Protein AF-A0A3Q7HAN2-F1 (afdb_monomer_lite)

Sequence (82 aa):
MVGPPTVRMHKFYEGGFQSKMSRMKATLIFGKNTEADRVREEHRKVMVANHLDAGGNYYLASKINEAKYTLLGKMNNSGSPF

pLDDT: mean 80.03, std 14.04, range [43.44, 92.69]

Structure (mmCIF, N/CA/C/O backbone):
data_AF-A0A3Q7HAN2-F1
#
_entry.id   AF-A0A3Q7HAN2-F1
#
loop_
_atom_site.group_PDB
_atom_site.id
_atom_site.type_symbol
_atom_site.label_atom_id
_atom_site.label_alt_id
_atom_site.label_comp_id
_atom_site.label_asym_id
_atom_site.label_entity_id
_atom_site.label_seq_id
_atom_site.pdbx_PDB_ins_code
_atom_site.Cartn_x
_atom_site.Cartn_y
_atom_site.Cartn_z
_atom_site.occupancy
_atom_site.B_iso_or_equiv
_atom_site.auth_seq_id
_atom_site.auth_comp_id
_atom_site.auth_asym_id
_atom_site.auth_atom_id
_atom_site.pdbx_PDB_model_num
ATOM 1 N N . MET A 1 1 ? -5.348 5.746 -45.809 1.00 52.94 1 MET A N 1
ATOM 2 C CA . MET A 1 1 ? -4.186 5.729 -44.893 1.00 52.94 1 MET A CA 1
ATOM 3 C C . MET A 1 1 ? -4.725 5.727 -43.470 1.00 52.94 1 MET A C 1
ATOM 5 O O . MET A 1 1 ? -5.378 6.690 -43.094 1.00 52.94 1 MET A O 1
ATOM 9 N N . VAL A 1 2 ? -4.567 4.629 -42.728 1.00 62.62 2 VAL A N 1
ATOM 10 C CA . VAL A 1 2 ? -4.998 4.524 -41.322 1.00 62.62 2 VAL A CA 1
ATOM 11 C C . VAL A 1 2 ? -3.810 4.963 -40.465 1.00 62.62 2 VAL A C 1
ATOM 13 O O . VAL A 1 2 ? -2.733 4.386 -40.592 1.00 62.62 2 VAL A O 1
ATOM 16 N N . GLY A 1 3 ? -3.965 6.035 -39.685 1.00 62.25 3 GLY A N 1
ATOM 17 C CA . GLY A 1 3 ? -2.904 6.551 -38.814 1.00 62.25 3 GLY A CA 1
ATOM 18 C C . GLY A 1 3 ? -2.518 5.545 -37.719 1.00 62.25 3 GLY A C 1
ATOM 19 O O . GLY A 1 3 ? -3.323 4.670 -37.389 1.00 62.25 3 GLY A O 1
ATOM 20 N N . PRO A 1 4 ? -1.299 5.637 -37.155 1.00 69.94 4 PRO A N 1
ATOM 21 C CA . PRO A 1 4 ? -0.835 4.681 -36.157 1.00 69.94 4 PRO A CA 1
ATOM 22 C C . PRO A 1 4 ? -1.712 4.744 -34.894 1.00 69.94 4 PRO A C 1
ATOM 24 O O . PRO A 1 4 ? -2.161 5.833 -34.518 1.00 69.94 4 PRO A O 1
ATOM 27 N N . PRO A 1 5 ? -1.959 3.606 -34.220 1.00 62.16 5 PRO A N 1
ATOM 28 C CA . PRO A 1 5 ? -2.713 3.588 -32.977 1.00 62.16 5 PRO A CA 1
ATOM 29 C C . PRO A 1 5 ? -1.953 4.408 -31.935 1.00 62.16 5 PRO A C 1
ATOM 31 O O . PRO A 1 5 ? -0.861 4.044 -31.499 1.00 62.16 5 PRO A O 1
ATOM 34 N N . THR A 1 6 ? -2.518 5.546 -31.543 1.00 63.44 6 THR A N 1
ATOM 35 C CA . THR A 1 6 ? -1.984 6.339 -30.444 1.00 63.44 6 THR A CA 1
ATOM 36 C C . THR A 1 6 ? -2.214 5.557 -29.159 1.00 63.44 6 THR A C 1
ATOM 38 O O . THR A 1 6 ? -3.326 5.485 -28.635 1.00 63.44 6 THR A O 1
ATOM 41 N N . VAL A 1 7 ? -1.154 4.931 -28.646 1.00 63.03 7 VAL A N 1
ATOM 42 C CA . VAL A 1 7 ? -1.158 4.371 -27.295 1.00 63.03 7 VAL A CA 1
ATOM 43 C C . VAL A 1 7 ? -1.452 5.540 -26.361 1.00 63.03 7 VAL A C 1
ATOM 45 O O . VAL A 1 7 ? -0.616 6.424 -26.174 1.00 63.03 7 VAL A O 1
ATOM 48 N N . ARG A 1 8 ? -2.676 5.599 -25.822 1.00 63.22 8 ARG A N 1
ATOM 49 C CA . ARG A 1 8 ? -3.037 6.558 -24.778 1.00 63.22 8 ARG A CA 1
ATOM 50 C C . ARG A 1 8 ? -2.213 6.210 -23.546 1.00 63.22 8 ARG A C 1
ATOM 52 O O . ARG A 1 8 ? -2.623 5.399 -22.722 1.00 63.22 8 ARG A O 1
ATOM 59 N N . MET A 1 9 ? -1.042 6.823 -23.437 1.00 59.38 9 MET A N 1
ATOM 60 C CA . MET A 1 9 ? -0.251 6.784 -22.220 1.00 59.38 9 MET A CA 1
ATOM 61 C C . MET A 1 9 ? -1.094 7.437 -21.128 1.00 59.38 9 MET A C 1
ATOM 63 O O . MET A 1 9 ? -1.416 8.627 -21.199 1.00 59.38 9 MET A O 1
ATOM 67 N N . HIS A 1 10 ? -1.530 6.645 -20.151 1.00 66.69 10 HIS A N 1
ATOM 68 C CA . HIS A 1 10 ? -2.195 7.190 -18.979 1.00 66.69 10 HIS A CA 1
ATOM 69 C C . HIS A 1 10 ? -1.230 8.166 -18.306 1.00 66.69 10 HIS A C 1
ATOM 71 O O . HIS A 1 10 ? -0.070 7.834 -18.071 1.00 66.69 10 HIS A O 1
ATOM 77 N N . LYS A 1 11 ? -1.703 9.384 -18.017 1.00 71.69 11 LYS A N 1
ATOM 78 C CA . LYS A 1 11 ? -0.927 10.357 -17.245 1.00 71.69 11 LYS A CA 1
ATOM 79 C C . LYS A 1 11 ? -0.533 9.707 -15.918 1.00 71.69 11 LYS A C 1
ATOM 81 O O . LYS A 1 11 ? -1.405 9.360 -15.122 1.00 71.69 11 LYS A O 1
ATOM 86 N N . PHE A 1 12 ? 0.767 9.536 -15.702 1.00 75.62 12 PHE A N 1
ATOM 87 C CA . PHE A 1 12 ? 1.294 9.118 -14.412 1.00 75.62 12 PHE A CA 1
ATOM 88 C C . PHE A 1 12 ? 1.051 10.228 -13.389 1.00 75.62 12 PHE A C 1
ATOM 90 O O . PHE A 1 12 ? 1.079 11.413 -13.723 1.00 75.62 12 PHE A O 1
ATOM 97 N N . TYR A 1 13 ? 0.787 9.846 -12.142 1.00 78.88 13 TYR A N 1
ATOM 98 C CA . TYR A 1 13 ? 0.730 10.816 -11.057 1.00 78.88 13 TYR A CA 1
ATOM 99 C C . TYR A 1 13 ? 2.132 11.372 -10.817 1.00 78.88 13 TYR A C 1
ATOM 101 O O . TYR A 1 13 ? 3.078 10.606 -10.658 1.00 78.88 13 TYR A O 1
ATOM 109 N N . GLU A 1 14 ? 2.252 12.694 -10.779 1.00 79.25 14 GLU A N 1
ATOM 110 C CA . GLU A 1 14 ? 3.520 13.356 -10.484 1.00 79.25 14 GLU A CA 1
ATOM 111 C C . GLU A 1 14 ? 3.918 13.152 -9.012 1.00 79.25 14 GLU A C 1
ATOM 113 O O . GLU A 1 14 ? 3.073 13.139 -8.106 1.00 79.25 14 GLU A O 1
ATOM 118 N N . GLY A 1 15 ? 5.225 12.997 -8.782 1.00 84.25 15 GLY A N 1
ATOM 119 C CA . GLY A 1 15 ? 5.816 12.759 -7.465 1.00 84.25 15 GLY 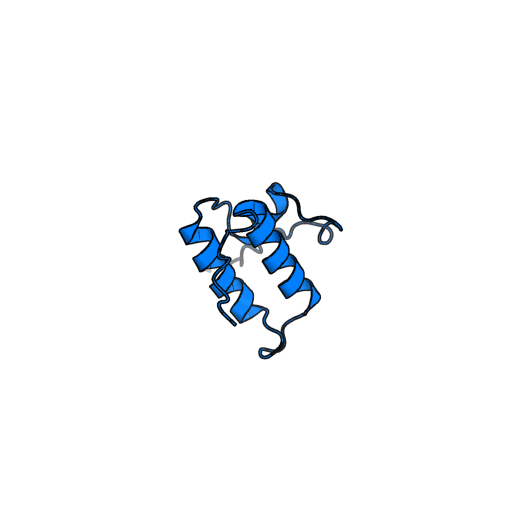A CA 1
ATOM 120 C C . GLY A 1 15 ? 5.834 11.289 -7.023 1.00 84.25 15 GLY A C 1
ATOM 121 O O . GLY A 1 15 ? 5.353 10.389 -7.705 1.00 84.25 15 GLY A O 1
ATOM 122 N N . GLY A 1 16 ? 6.433 11.043 -5.856 1.00 85.25 16 GLY A N 1
ATOM 123 C CA . GLY A 1 16 ? 6.553 9.709 -5.261 1.00 85.25 16 GLY A CA 1
ATOM 124 C C . GLY A 1 16 ? 5.424 9.355 -4.291 1.00 85.25 16 GLY A C 1
ATOM 125 O O . GLY A 1 16 ? 4.408 10.047 -4.163 1.00 85.25 16 GLY A O 1
ATOM 126 N N . PHE A 1 17 ? 5.627 8.264 -3.552 1.00 86.56 17 PHE A N 1
ATOM 127 C CA . PHE A 1 17 ? 4.783 7.956 -2.404 1.00 86.56 17 PHE A CA 1
ATOM 128 C C . PHE A 1 17 ? 5.062 8.921 -1.252 1.00 86.56 17 PHE A C 1
ATOM 130 O O . PHE A 1 17 ? 6.196 9.320 -1.001 1.00 86.56 17 PHE A O 1
ATOM 137 N N . GLN A 1 18 ? 4.007 9.267 -0.519 1.00 85.25 18 GLN A N 1
ATOM 138 C CA . GLN A 1 18 ? 4.127 10.003 0.736 1.00 85.25 18 GLN A CA 1
ATOM 139 C C . GLN A 1 18 ? 4.804 9.119 1.798 1.00 85.25 18 GLN A C 1
ATOM 141 O O . GLN A 1 18 ? 4.663 7.890 1.766 1.00 85.25 18 GLN A O 1
ATOM 146 N N . SER A 1 19 ? 5.486 9.734 2.777 1.00 85.31 19 SER A N 1
ATOM 147 C CA . SER A 1 19 ? 6.070 8.997 3.914 1.00 85.31 19 SER A CA 1
ATOM 148 C C . SER A 1 19 ? 5.036 8.121 4.612 1.00 85.31 19 SER A C 1
ATOM 150 O O . SER A 1 19 ? 5.316 6.965 4.909 1.00 85.31 19 SER A O 1
ATOM 152 N N . LYS A 1 20 ? 3.819 8.645 4.798 1.00 86.94 20 LYS A N 1
ATOM 153 C CA . LYS A 1 20 ? 2.668 7.909 5.321 1.00 86.94 20 LYS A CA 1
ATOM 154 C C . LYS A 1 20 ? 1.668 7.644 4.200 1.00 86.94 20 LYS A C 1
ATOM 156 O O . LYS A 1 20 ? 1.252 8.581 3.519 1.00 86.94 20 LYS A O 1
ATOM 161 N N . MET A 1 21 ? 1.252 6.391 4.032 1.00 90.69 21 MET A N 1
ATOM 162 C CA . MET A 1 21 ? 0.197 6.044 3.082 1.00 90.69 21 MET A CA 1
ATOM 163 C C . MET A 1 21 ? -1.132 6.709 3.460 1.00 90.69 21 MET A C 1
ATOM 165 O O . MET A 1 21 ? -1.594 6.622 4.598 1.00 90.69 21 MET A O 1
ATOM 169 N N . SER A 1 22 ? -1.754 7.376 2.489 1.00 90.31 22 SER A N 1
ATOM 170 C CA . SER A 1 22 ? -3.074 7.989 2.636 1.00 90.31 22 SER A CA 1
ATOM 171 C C . SER A 1 22 ? -4.139 7.148 1.942 1.00 90.31 22 SER A C 1
ATOM 173 O O . SER A 1 22 ? -3.881 6.509 0.922 1.00 90.31 22 SER A O 1
ATOM 175 N N . ARG A 1 23 ? -5.374 7.178 2.458 1.00 88.25 23 ARG A N 1
ATOM 176 C CA . ARG A 1 23 ? -6.502 6.414 1.894 1.00 88.25 23 ARG A CA 1
ATOM 177 C C . ARG A 1 23 ? -6.746 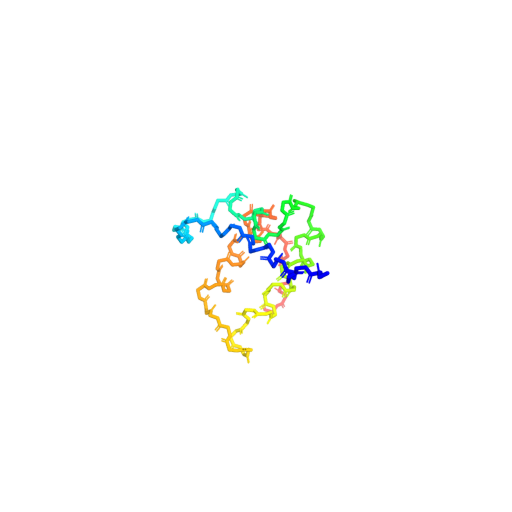6.744 0.416 1.00 88.25 23 ARG A C 1
ATOM 179 O O . ARG A 1 23 ? -7.036 5.856 -0.382 1.00 88.25 23 ARG A O 1
ATOM 186 N N . MET A 1 24 ? -6.549 8.007 0.033 1.00 87.81 24 MET A N 1
ATOM 187 C CA . MET A 1 24 ? -6.639 8.444 -1.363 1.00 87.81 24 MET A CA 1
ATOM 188 C C . MET A 1 24 ? -5.566 7.790 -2.240 1.00 87.81 24 MET A C 1
ATOM 190 O O . MET A 1 24 ? -5.882 7.256 -3.293 1.00 87.81 24 MET A O 1
ATOM 194 N N . LYS A 1 25 ? -4.298 7.772 -1.815 1.00 88.81 25 LYS A N 1
ATOM 195 C CA . LYS A 1 25 ? -3.235 7.116 -2.594 1.00 88.81 25 LYS A CA 1
ATOM 196 C C . LYS A 1 25 ? -3.410 5.595 -2.621 1.00 88.81 25 LYS A C 1
ATOM 198 O O . LYS A 1 25 ? -3.210 4.988 -3.666 1.00 88.81 25 LYS A O 1
ATOM 203 N N . ALA A 1 26 ? -3.863 4.999 -1.521 1.00 91.12 26 ALA A N 1
ATOM 204 C CA . ALA A 1 26 ? 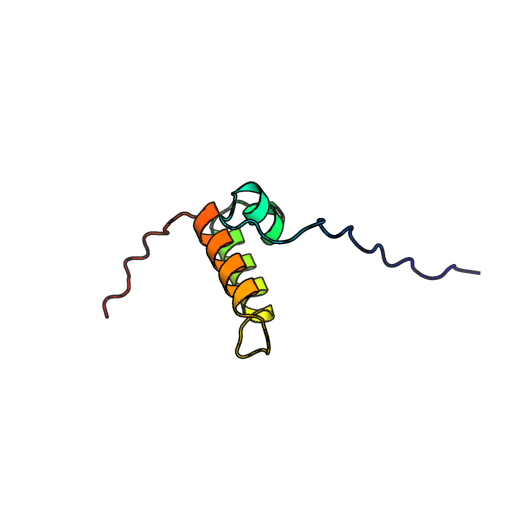-4.140 3.570 -1.446 1.00 91.12 26 ALA A CA 1
ATOM 205 C C . ALA A 1 26 ? -5.242 3.133 -2.425 1.00 91.12 26 ALA A C 1
ATOM 207 O O . ALA A 1 26 ? -5.081 2.144 -3.134 1.00 91.12 26 ALA A O 1
ATOM 208 N N . THR A 1 27 ? -6.335 3.897 -2.523 1.00 90.31 27 THR A N 1
ATOM 209 C CA . THR A 1 27 ? -7.390 3.615 -3.513 1.00 90.31 27 THR A CA 1
ATOM 210 C C . THR A 1 27 ? -6.885 3.734 -4.949 1.00 90.31 27 THR A C 1
ATOM 212 O O . THR A 1 27 ? -7.311 2.955 -5.794 1.00 90.31 27 THR A O 1
ATOM 215 N N . LEU A 1 28 ? -5.950 4.643 -5.242 1.00 89.62 28 LEU A N 1
ATOM 216 C CA . LEU A 1 28 ? -5.356 4.748 -6.579 1.00 89.62 28 LEU A CA 1
ATOM 217 C C . LEU A 1 28 ? -4.537 3.509 -6.968 1.00 89.62 28 LEU A C 1
ATOM 219 O O . LEU A 1 28 ? -4.559 3.132 -8.135 1.00 89.62 28 LEU A O 1
ATOM 223 N N . ILE A 1 29 ? -3.877 2.853 -6.010 1.00 88.56 29 ILE A N 1
ATOM 224 C CA . ILE A 1 29 ? -3.115 1.616 -6.259 1.00 88.56 29 ILE A CA 1
ATOM 225 C C . ILE A 1 29 ? -4.048 0.458 -6.654 1.00 88.56 29 ILE A C 1
ATOM 227 O O . ILE A 1 29 ? -3.695 -0.325 -7.529 1.00 88.56 29 ILE A O 1
ATOM 231 N N . PHE A 1 30 ? -5.247 0.370 -6.066 1.00 88.94 30 PHE A N 1
ATOM 232 C CA . PHE A 1 30 ? -6.216 -0.711 -6.329 1.00 88.94 30 PHE A CA 1
ATOM 233 C C . PHE A 1 30 ? -7.408 -0.283 -7.205 1.00 88.94 30 PHE A C 1
ATOM 235 O O . PHE A 1 30 ? -8.494 -0.858 -7.121 1.00 88.94 30 PHE A O 1
ATOM 242 N N . GLY A 1 31 ? -7.246 0.755 -8.032 1.00 84.00 31 GLY A N 1
ATOM 243 C CA . GLY A 1 31 ? -8.250 1.116 -9.043 1.00 84.00 31 GLY A CA 1
ATOM 244 C C . GLY A 1 31 ? -9.568 1.673 -8.486 1.00 84.00 31 GLY A C 1
ATOM 245 O O . GLY A 1 31 ? -10.632 1.411 -9.038 1.00 84.00 31 GLY A O 1
ATOM 246 N N . LYS A 1 32 ? -9.505 2.454 -7.401 1.00 79.00 32 LYS A N 1
ATOM 247 C CA . LYS A 1 32 ? -10.636 3.075 -6.676 1.00 79.00 32 LYS A CA 1
ATOM 248 C C . LYS A 1 32 ? -11.576 2.100 -5.965 1.00 79.00 32 LYS A C 1
ATOM 250 O O . LYS A 1 32 ? -12.574 2.536 -5.396 1.00 79.00 32 LYS A O 1
ATOM 255 N N . ASN A 1 33 ? -11.260 0.809 -5.953 1.00 74.62 33 ASN A N 1
ATOM 256 C CA . ASN A 1 33 ? -12.060 -0.169 -5.236 1.00 74.62 33 ASN A CA 1
ATOM 257 C C . ASN A 1 33 ? -11.769 -0.129 -3.736 1.00 74.62 33 ASN A C 1
ATOM 259 O O . ASN A 1 33 ? -10.610 -0.170 -3.323 1.00 74.62 33 ASN A O 1
ATOM 263 N N . THR A 1 34 ? -12.820 -0.075 -2.925 1.00 79.00 34 THR A N 1
ATOM 264 C CA . THR A 1 34 ? -12.721 -0.129 -1.460 1.00 79.00 34 THR A CA 1
ATOM 265 C C . THR A 1 34 ? -13.298 -1.411 -0.872 1.00 79.00 34 THR A C 1
ATOM 267 O O . THR A 1 34 ? -13.143 -1.635 0.325 1.00 79.00 34 THR A O 1
ATOM 270 N N . GLU A 1 35 ? -13.930 -2.254 -1.693 1.00 87.94 35 GLU A N 1
ATOM 271 C CA . GLU A 1 35 ? -14.499 -3.526 -1.250 1.00 87.94 35 GLU A CA 1
ATOM 272 C C . GLU A 1 35 ? -13.398 -4.481 -0.797 1.00 87.94 35 GLU A C 1
ATOM 274 O O . GLU A 1 35 ? -12.427 -4.714 -1.524 1.00 87.94 35 GLU A O 1
ATOM 279 N N . ALA A 1 36 ? -13.553 -5.055 0.396 1.00 87.38 36 ALA A N 1
ATOM 280 C CA . ALA A 1 36 ? -12.479 -5.789 1.053 1.00 87.38 36 ALA A CA 1
ATOM 281 C C . ALA A 1 36 ? -11.949 -6.963 0.217 1.00 87.38 36 ALA A C 1
ATOM 283 O O . ALA A 1 36 ? -10.737 -7.136 0.087 1.00 87.38 36 ALA A O 1
ATOM 284 N N . ASP A 1 37 ? -12.847 -7.732 -0.397 1.00 88.06 37 ASP A N 1
ATOM 285 C CA . ASP A 1 37 ? -12.483 -8.879 -1.235 1.00 88.06 37 ASP A CA 1
ATOM 286 C C . ASP A 1 37 ? -11.729 -8.449 -2.489 1.00 88.06 37 ASP A C 1
ATOM 288 O O . ASP A 1 37 ? -10.711 -9.043 -2.846 1.00 88.06 37 ASP A O 1
ATOM 292 N N . ARG A 1 38 ? -12.163 -7.350 -3.109 1.00 88.81 38 ARG A N 1
ATOM 293 C CA . ARG A 1 38 ? -11.507 -6.809 -4.300 1.00 88.81 38 ARG A CA 1
ATOM 294 C C . ARG A 1 38 ? -10.141 -6.220 -3.971 1.00 88.81 38 ARG A C 1
ATOM 296 O O . ARG A 1 38 ? -9.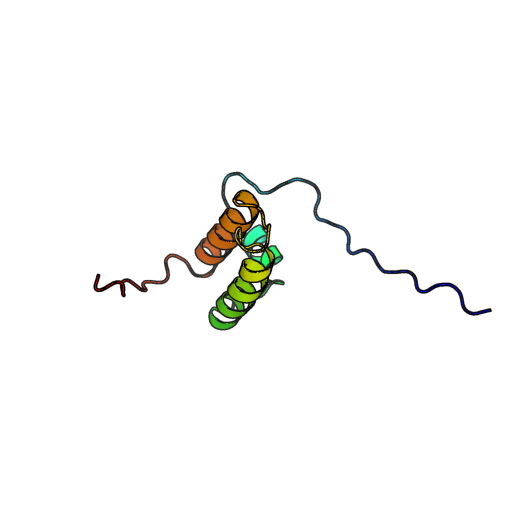197 -6.448 -4.715 1.00 88.81 38 ARG A O 1
ATOM 303 N N . VAL A 1 39 ? -9.994 -5.536 -2.837 1.00 90.31 39 VAL A N 1
ATOM 304 C CA . VAL A 1 39 ? -8.684 -5.044 -2.382 1.00 90.31 39 VAL A CA 1
ATOM 305 C C . VAL A 1 39 ? -7.723 -6.207 -2.123 1.00 90.31 39 VAL A C 1
ATOM 307 O O . VAL A 1 39 ? -6.552 -6.099 -2.473 1.00 90.31 39 VAL A O 1
ATOM 310 N N . ARG A 1 40 ? -8.180 -7.334 -1.554 1.00 89.19 40 ARG A N 1
ATOM 311 C CA . ARG A 1 40 ? -7.328 -8.528 -1.364 1.00 89.19 40 ARG A CA 1
ATOM 312 C C . ARG A 1 40 ? -6.917 -9.163 -2.693 1.00 89.19 40 ARG A C 1
AT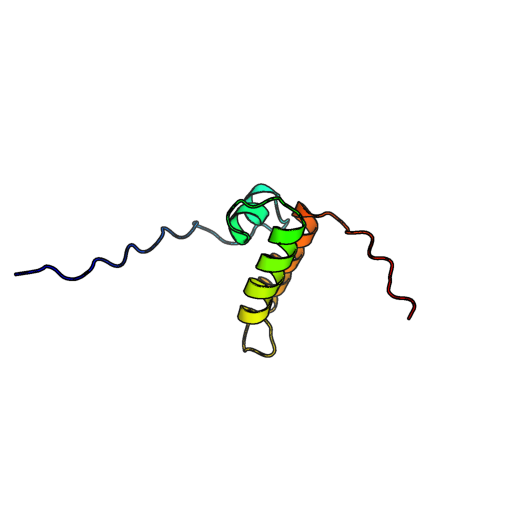OM 314 O O . ARG A 1 40 ? -5.763 -9.562 -2.835 1.00 89.19 40 ARG A O 1
ATOM 321 N N . GLU A 1 41 ? -7.849 -9.250 -3.638 1.00 91.12 41 GLU A N 1
ATOM 322 C CA . GLU A 1 41 ? -7.598 -9.775 -4.981 1.00 91.12 41 GLU A CA 1
ATOM 323 C C . GLU A 1 41 ? -6.551 -8.938 -5.720 1.00 91.12 41 GLU A C 1
ATOM 325 O O . GLU A 1 41 ? -5.514 -9.450 -6.148 1.00 91.12 41 GLU A O 1
ATOM 330 N N . GLU A 1 42 ? -6.795 -7.632 -5.813 1.00 91.88 42 GLU A N 1
ATOM 331 C CA . GLU A 1 42 ? -5.911 -6.702 -6.509 1.00 91.88 42 GLU A CA 1
ATOM 332 C C . GLU A 1 42 ? -4.564 -6.561 -5.788 1.00 91.88 42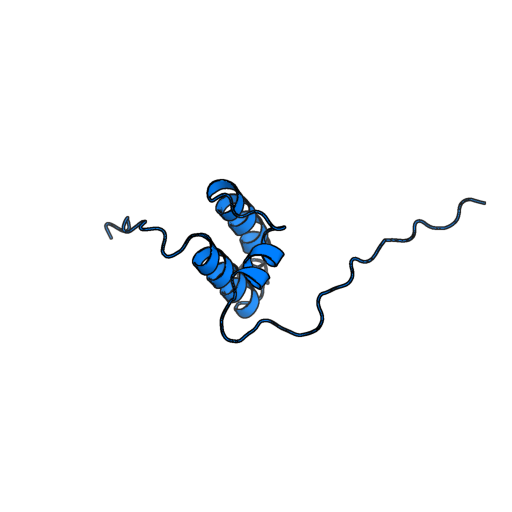 GLU A C 1
ATOM 334 O O . GLU A 1 42 ? -3.524 -6.510 -6.442 1.00 91.88 42 GLU A O 1
ATOM 339 N N . HIS A 1 43 ? -4.540 -6.603 -4.449 1.00 92.06 43 HIS A N 1
ATOM 340 C CA . HIS A 1 43 ? -3.292 -6.658 -3.677 1.00 92.06 43 HIS A CA 1
ATOM 341 C C . HIS A 1 43 ? -2.427 -7.844 -4.080 1.00 92.06 43 HIS A C 1
ATOM 343 O O . HIS A 1 43 ? -1.240 -7.651 -4.331 1.00 92.06 43 HIS A O 1
ATOM 349 N N . ARG A 1 44 ? -3.001 -9.046 -4.197 1.00 91.19 44 ARG A N 1
ATOM 350 C CA . ARG A 1 44 ? -2.236 -10.230 -4.600 1.00 91.19 44 ARG A CA 1
ATOM 351 C C . ARG A 1 44 ? -1.676 -10.080 -6.012 1.00 91.19 44 ARG A C 1
ATOM 353 O O . ARG A 1 44 ? -0.493 -10.339 -6.210 1.00 91.19 44 ARG A O 1
ATOM 360 N N . LYS A 1 45 ? -2.489 -9.625 -6.970 1.00 91.00 45 LYS A N 1
ATOM 361 C CA . LYS A 1 45 ? -2.047 -9.413 -8.360 1.00 91.00 45 LYS A CA 1
ATOM 362 C C . LYS A 1 45 ? -0.886 -8.424 -8.440 1.00 91.00 45 LYS A C 1
ATOM 364 O O . LYS A 1 45 ? 0.149 -8.730 -9.029 1.00 91.00 45 LYS A O 1
ATOM 369 N N . VAL A 1 46 ? -1.042 -7.258 -7.811 1.00 90.50 46 VAL A N 1
ATOM 370 C CA . VAL A 1 46 ? -0.027 -6.198 -7.839 1.00 90.50 46 VAL A CA 1
ATOM 371 C C . VAL A 1 46 ? 1.217 -6.612 -7.048 1.00 90.50 46 VAL A C 1
ATOM 373 O O . VAL A 1 46 ? 2.329 -6.327 -7.483 1.00 90.50 46 VAL A O 1
ATOM 376 N N . MET A 1 47 ? 1.068 -7.325 -5.929 1.00 91.38 47 MET A N 1
ATOM 377 C CA . MET A 1 47 ? 2.204 -7.808 -5.141 1.00 91.38 47 MET A CA 1
ATOM 378 C C . MET A 1 47 ? 3.034 -8.843 -5.898 1.00 91.38 47 MET A C 1
ATOM 380 O O . MET A 1 47 ? 4.250 -8.725 -5.898 1.00 91.38 47 MET A O 1
ATOM 384 N N . VAL A 1 48 ? 2.411 -9.817 -6.571 1.00 89.94 48 VAL A N 1
ATOM 385 C CA . VAL A 1 48 ? 3.142 -10.831 -7.359 1.00 89.94 48 VAL A CA 1
ATOM 386 C C . VAL A 1 48 ? 4.004 -10.166 -8.432 1.00 89.94 48 VAL A C 1
ATOM 388 O O . VAL A 1 48 ? 5.171 -10.512 -8.579 1.00 89.94 48 VAL A O 1
ATOM 391 N N . ALA A 1 49 ? 3.471 -9.149 -9.112 1.00 87.81 49 ALA A N 1
ATOM 392 C CA . ALA A 1 49 ? 4.221 -8.387 -10.109 1.00 87.81 49 ALA A CA 1
ATOM 393 C C . ALA A 1 49 ? 5.373 -7.550 -9.517 1.00 87.81 49 ALA A C 1
ATOM 395 O O . ALA A 1 49 ? 6.285 -7.170 -10.244 1.00 87.81 49 ALA A O 1
ATOM 396 N N . ASN A 1 50 ? 5.331 -7.238 -8.218 1.00 87.00 50 ASN A N 1
ATOM 397 C CA . ASN A 1 50 ? 6.310 -6.384 -7.538 1.00 87.00 50 ASN A CA 1
ATOM 398 C C . ASN A 1 50 ? 7.131 -7.134 -6.475 1.00 87.00 50 ASN A C 1
ATOM 400 O O . ASN A 1 50 ? 7.863 -6.499 -5.713 1.00 87.00 50 ASN A O 1
ATOM 404 N N . HIS A 1 51 ? 7.013 -8.462 -6.399 1.00 84.31 51 HIS A N 1
ATOM 405 C CA . HIS A 1 51 ? 7.693 -9.268 -5.393 1.00 84.31 51 HIS A CA 1
ATOM 406 C C . HIS A 1 51 ? 9.203 -9.298 -5.644 1.00 84.31 51 HIS A C 1
ATOM 408 O O . HIS A 1 51 ? 9.637 -9.341 -6.794 1.00 84.31 51 HIS A O 1
ATOM 414 N N . LEU A 1 52 ? 10.004 -9.320 -4.572 1.00 83.62 52 LEU A N 1
ATOM 415 C CA . LEU A 1 52 ? 11.469 -9.355 -4.667 1.00 83.62 52 LEU A CA 1
ATOM 416 C C . LEU A 1 52 ? 11.968 -10.554 -5.478 1.00 83.62 52 LEU A C 1
ATOM 418 O O . LEU A 1 52 ? 12.817 -10.388 -6.348 1.00 83.62 52 LEU A O 1
ATOM 422 N N . ASP A 1 53 ? 11.382 -11.731 -5.257 1.00 82.81 53 ASP A N 1
ATOM 423 C CA . ASP A 1 53 ? 11.754 -12.962 -5.970 1.00 82.81 53 ASP A CA 1
ATOM 424 C C . ASP A 1 53 ? 11.480 -12.884 -7.482 1.00 82.81 53 ASP A C 1
ATOM 426 O O . ASP A 1 53 ? 12.083 -13.618 -8.257 1.00 82.81 53 ASP A O 1
ATOM 430 N N . ALA A 1 54 ? 10.597 -11.977 -7.916 1.00 79.50 54 ALA A N 1
ATOM 431 C CA . ALA A 1 54 ? 10.324 -11.698 -9.325 1.00 79.50 54 ALA A CA 1
ATOM 432 C C . ALA A 1 54 ? 11.163 -10.522 -9.875 1.00 79.50 54 ALA A C 1
ATOM 434 O O . ALA A 1 54 ? 10.878 -10.013 -10.958 1.00 79.50 54 ALA A O 1
ATOM 435 N N . GLY A 1 55 ? 12.177 -10.060 -9.131 1.00 78.25 55 GLY A N 1
ATOM 436 C CA . GLY A 1 55 ? 12.987 -8.886 -9.475 1.00 78.25 55 GLY A CA 1
ATOM 437 C C . GLY A 1 55 ? 12.323 -7.545 -9.138 1.00 78.25 55 GLY A C 1
ATOM 438 O O . GLY A 1 55 ? 12.737 -6.503 -9.644 1.00 78.25 55 GLY A O 1
ATOM 439 N N . GLY A 1 56 ? 11.277 -7.555 -8.310 1.00 83.06 56 GLY A N 1
ATOM 440 C CA . GLY A 1 56 ? 10.572 -6.358 -7.861 1.00 83.06 56 GLY A CA 1
ATOM 441 C C . GLY A 1 56 ? 11.349 -5.536 -6.829 1.00 83.06 56 GLY A C 1
ATOM 442 O O . GLY A 1 56 ? 12.420 -5.913 -6.358 1.00 83.06 56 GLY A O 1
ATOM 443 N N . ASN A 1 57 ? 10.801 -4.378 -6.454 1.00 86.88 57 ASN A N 1
ATOM 444 C CA . ASN A 1 57 ? 11.443 -3.449 -5.522 1.00 86.88 57 ASN A CA 1
ATOM 445 C C . ASN A 1 57 ? 10.812 -3.540 -4.123 1.00 86.88 57 ASN A C 1
ATOM 447 O O . ASN A 1 57 ? 9.602 -3.353 -3.973 1.00 86.88 57 ASN A O 1
ATOM 451 N N . TYR A 1 58 ? 11.649 -3.717 -3.092 1.00 88.19 58 TYR A N 1
ATOM 452 C CA . TYR A 1 58 ? 11.233 -3.741 -1.684 1.00 88.19 58 TYR A CA 1
ATOM 453 C C . TYR A 1 58 ? 10.382 -2.526 -1.298 1.00 88.19 58 TYR A C 1
ATOM 455 O O . TYR A 1 58 ? 9.371 -2.652 -0.607 1.00 88.19 58 TYR A O 1
ATOM 463 N N . TYR A 1 59 ? 10.760 -1.340 -1.777 1.00 89.56 59 TYR A N 1
ATOM 464 C CA . TYR A 1 59 ? 10.043 -0.107 -1.483 1.00 89.56 59 TYR A CA 1
ATOM 465 C C . TYR A 1 59 ? 8.625 -0.110 -2.069 1.00 89.56 59 TYR A C 1
ATOM 467 O O . TYR A 1 59 ? 7.674 0.272 -1.387 1.00 89.56 59 TYR A O 1
ATOM 475 N N . LEU A 1 60 ? 8.462 -0.588 -3.306 1.00 89.81 60 LEU A N 1
ATOM 476 C CA . LEU A 1 60 ? 7.148 -0.684 -3.946 1.00 89.81 60 LEU A CA 1
ATOM 477 C C . LEU A 1 60 ? 6.276 -1.728 -3.251 1.00 89.81 60 LEU A C 1
ATOM 479 O O . LEU A 1 60 ? 5.132 -1.426 -2.912 1.00 89.81 60 LEU A O 1
ATOM 483 N N . ALA A 1 61 ? 6.828 -2.908 -2.961 1.00 91.62 61 ALA A N 1
ATOM 484 C CA . ALA A 1 61 ? 6.137 -3.950 -2.205 1.00 91.62 61 ALA A CA 1
ATOM 485 C C . ALA A 1 61 ? 5.675 -3.436 -0.829 1.00 91.62 61 ALA A C 1
ATOM 487 O O . ALA A 1 61 ? 4.517 -3.621 -0.444 1.00 91.62 61 ALA A O 1
ATOM 488 N N . SER A 1 62 ? 6.541 -2.706 -0.119 1.00 91.38 62 SER A N 1
ATOM 489 C CA . SER A 1 62 ? 6.194 -2.060 1.149 1.00 91.38 62 SER A CA 1
ATOM 490 C C . SER A 1 62 ? 5.023 -1.084 0.989 1.00 91.38 62 SER A C 1
ATOM 492 O O . SER A 1 62 ? 4.037 -1.174 1.722 1.00 91.38 62 SER A O 1
ATOM 494 N N . LYS A 1 63 ? 5.043 -0.221 -0.036 1.00 92.12 63 LYS A N 1
ATOM 495 C CA . LYS A 1 63 ? 3.943 0.723 -0.303 1.00 92.12 63 LYS A CA 1
ATOM 496 C C . LYS A 1 63 ? 2.638 0.033 -0.701 1.00 92.12 63 LYS A C 1
ATOM 498 O O . LYS A 1 63 ? 1.572 0.462 -0.262 1.00 92.12 63 LYS A O 1
ATOM 503 N N . ILE A 1 64 ? 2.692 -1.064 -1.448 1.00 92.12 64 ILE A N 1
ATOM 504 C CA . ILE A 1 64 ? 1.510 -1.881 -1.768 1.00 92.12 64 ILE A CA 1
ATOM 505 C C . ILE A 1 64 ? 0.915 -2.498 -0.489 1.00 92.12 64 ILE A C 1
ATOM 507 O O . ILE A 1 64 ? -0.306 -2.511 -0.308 1.00 92.12 64 ILE A O 1
ATOM 511 N N . ASN A 1 65 ? 1.762 -2.952 0.438 1.00 91.56 65 ASN A N 1
ATOM 512 C CA . ASN A 1 65 ? 1.323 -3.445 1.744 1.00 91.56 65 ASN A CA 1
ATOM 513 C C . ASN A 1 65 ? 0.708 -2.335 2.605 1.00 91.56 65 ASN A C 1
ATOM 515 O O . ASN A 1 65 ? -0.405 -2.508 3.105 1.00 91.56 65 ASN A O 1
ATOM 519 N N . GLU A 1 66 ? 1.368 -1.179 2.731 1.00 92.06 66 GLU A N 1
ATOM 520 C CA . GLU A 1 66 ? 0.824 -0.010 3.440 1.00 92.06 66 GLU A CA 1
ATOM 521 C C . GLU A 1 66 ? -0.559 0.389 2.895 1.00 92.06 66 GLU A C 1
ATOM 523 O O . GLU A 1 66 ? -1.465 0.718 3.666 1.00 92.06 66 GLU A O 1
ATOM 528 N N . ALA A 1 67 ? -0.755 0.324 1.574 1.00 92.69 67 ALA A N 1
ATOM 529 C CA . ALA A 1 67 ? -2.028 0.630 0.927 1.00 92.69 67 ALA A CA 1
ATOM 530 C C . ALA A 1 67 ? -3.140 -0.338 1.343 1.00 92.69 67 ALA A C 1
ATOM 532 O O . ALA A 1 67 ? -4.231 0.104 1.715 1.00 92.69 67 ALA A O 1
ATOM 533 N N . LYS A 1 68 ? -2.853 -1.646 1.355 1.00 91.88 68 LYS A N 1
ATOM 534 C CA . LYS A 1 68 ? -3.789 -2.665 1.850 1.00 91.88 68 LYS A CA 1
ATOM 535 C C . LYS A 1 68 ? -4.179 -2.392 3.303 1.00 91.88 68 LYS A C 1
ATOM 537 O O . LYS A 1 68 ? -5.369 -2.362 3.611 1.00 91.88 68 LYS A O 1
ATOM 542 N N . TYR A 1 69 ? -3.198 -2.144 4.174 1.00 90.62 69 TYR A N 1
ATOM 543 C CA . TYR A 1 69 ? -3.451 -1.836 5.587 1.00 90.62 69 TYR A CA 1
ATOM 544 C C . TYR A 1 69 ? -4.259 -0.551 5.772 1.00 90.62 69 TYR A C 1
ATOM 546 O O . TYR A 1 69 ? -5.094 -0.471 6.666 1.00 90.62 69 TYR A O 1
ATOM 554 N N . THR A 1 70 ? -4.055 0.450 4.918 1.00 91.19 70 THR A N 1
ATOM 555 C CA . THR A 1 70 ? -4.789 1.720 4.997 1.00 91.19 70 THR A CA 1
ATOM 556 C C . THR A 1 70 ? -6.269 1.560 4.636 1.00 91.19 70 THR A C 1
ATOM 558 O O . THR A 1 70 ? -7.109 2.276 5.177 1.00 91.19 70 THR A O 1
ATOM 561 N N . LEU A 1 71 ? -6.604 0.640 3.724 1.00 89.50 71 LEU A N 1
ATOM 562 C CA . LEU A 1 71 ? -7.982 0.439 3.260 1.00 89.50 71 LEU A CA 1
ATOM 563 C C . LEU A 1 71 ? -8.756 -0.590 4.074 1.00 89.50 71 LEU A C 1
ATOM 565 O O . LEU A 1 71 ? -9.935 -0.378 4.339 1.00 89.50 71 LEU A O 1
ATOM 569 N N . LEU A 1 72 ? -8.103 -1.686 4.459 1.00 87.94 72 LEU A N 1
ATOM 570 C CA . LEU A 1 72 ? -8.733 -2.779 5.207 1.00 87.94 72 LEU A CA 1
ATOM 571 C C . LEU A 1 72 ? -8.523 -2.662 6.716 1.00 87.94 72 LEU A C 1
ATOM 573 O O . LEU A 1 72 ? -9.092 -3.437 7.480 1.00 87.94 72 LEU A O 1
ATOM 577 N N . GLY A 1 73 ? -7.688 -1.714 7.145 1.00 79.50 73 GLY A N 1
ATOM 578 C CA . GLY A 1 73 ? -7.185 -1.665 8.507 1.00 79.50 73 GLY A CA 1
ATOM 579 C C . GLY A 1 73 ? -6.255 -2.839 8.808 1.00 79.50 73 GLY A C 1
ATOM 580 O O . GLY A 1 73 ? -5.849 -3.618 7.936 1.00 79.50 73 GLY A O 1
ATOM 581 N N . LYS A 1 74 ? -5.937 -2.995 10.093 1.00 62.28 74 LYS A N 1
ATOM 582 C CA . LYS A 1 74 ? -5.438 -4.261 10.621 1.00 62.28 74 LYS A CA 1
ATOM 583 C C . LYS A 1 74 ? -6.600 -5.241 10.476 1.00 62.28 74 LYS A C 1
ATOM 585 O O . LYS A 1 74 ? -7.502 -5.265 11.305 1.00 62.28 74 LYS A O 1
ATOM 590 N N . MET A 1 75 ? -6.645 -5.988 9.378 1.00 50.91 75 MET A N 1
ATOM 591 C CA . MET A 1 75 ? -7.529 -7.140 9.331 1.00 50.91 75 MET A CA 1
ATOM 592 C C . MET A 1 75 ? -7.057 -8.025 10.477 1.00 50.91 75 MET A C 1
ATOM 594 O O . MET A 1 75 ? -5.910 -8.475 10.462 1.00 50.91 75 MET A O 1
ATOM 598 N N . ASN A 1 76 ? -7.894 -8.187 11.497 1.00 47.06 76 ASN A N 1
ATOM 599 C CA . ASN A 1 76 ? -7.672 -9.117 12.591 1.00 47.06 76 ASN A CA 1
ATOM 600 C C . ASN A 1 76 ? -7.725 -10.534 12.013 1.00 47.06 76 ASN A C 1
ATOM 602 O O . ASN A 1 76 ? -8.695 -11.255 12.181 1.00 47.06 76 ASN A O 1
ATOM 606 N N . ASN A 1 77 ? -6.690 -10.912 11.275 1.00 49.38 77 ASN A N 1
ATOM 607 C CA . ASN A 1 77 ? -6.291 -12.291 11.130 1.00 49.38 77 ASN A CA 1
ATOM 608 C C . ASN A 1 77 ? -5.132 -12.482 12.109 1.00 49.38 77 ASN A C 1
ATOM 610 O O . ASN A 1 77 ? -3.989 -12.728 11.736 1.00 49.38 77 ASN A O 1
ATOM 614 N N . SER A 1 78 ? -5.443 -12.303 13.395 1.00 47.31 78 SER A N 1
ATOM 615 C CA . SER A 1 78 ? -4.732 -12.928 14.510 1.00 47.31 78 SER A CA 1
ATOM 616 C C . SER A 1 78 ? -4.961 -14.441 14.426 1.00 47.31 78 SER A C 1
ATOM 618 O O . SER A 1 78 ? -5.651 -15.035 15.247 1.00 47.31 78 SER A O 1
ATOM 620 N N . GLY A 1 79 ? -4.457 -15.022 13.343 1.00 47.97 79 GLY A N 1
ATOM 621 C CA . GLY A 1 79 ? -4.543 -16.426 12.984 1.00 47.97 79 GLY A CA 1
ATOM 622 C C . GLY A 1 79 ? -3.173 -16.940 12.560 1.00 47.97 79 GLY A C 1
ATOM 623 O O . GLY A 1 79 ? -3.085 -17.747 11.643 1.00 47.97 79 GLY A O 1
ATOM 624 N N . SER A 1 80 ? -2.102 -16.449 13.193 1.00 43.44 80 SER A N 1
ATOM 625 C CA . SER A 1 80 ? -0.880 -17.234 13.352 1.00 43.44 80 SER A CA 1
ATOM 626 C C . SER A 1 80 ? -0.985 -17.973 14.693 1.00 43.44 80 SER A C 1
ATOM 628 O O . SER A 1 80 ? -0.771 -17.353 15.735 1.00 43.44 80 SER A O 1
ATOM 630 N N . PRO A 1 81 ? -1.359 -19.267 14.716 1.00 49.88 81 PRO A N 1
ATOM 631 C CA . PRO A 1 81 ? -1.235 -20.106 15.906 1.00 49.88 81 PRO A CA 1
ATOM 632 C C . PRO A 1 81 ? 0.184 -20.693 16.032 1.00 49.88 81 PRO A C 1
ATOM 634 O O . PRO A 1 81 ? 0.362 -21.742 16.644 1.00 49.88 81 PRO A O 1
ATOM 637 N N . PHE A 1 82 ? 1.174 -20.041 15.422 1.00 52.62 82 PHE A N 1
ATOM 638 C CA . PHE A 1 82 ? 2.584 -20.401 15.474 1.00 52.62 82 PHE A CA 1
ATOM 639 C C . PHE A 1 82 ? 3.371 -19.200 15.982 1.00 52.62 82 PHE A C 1
ATOM 641 O O . PHE A 1 82 ? 3.069 -18.079 15.501 1.00 52.62 82 PHE A O 1
#

Organism: Solanum lycopersicum (NCBI:txid4081)

Foldseek 3Di:
DDDDPPPPDDDDDPDDADPADDQVVLCVQQVVDLDLVSLVVSLVVVLVCQPVVNVHDPVVNVNSVSSNCNRCPPPPPPPPPD

Radius of gyration: 16.08 Å; chains: 1; bounding box: 28×34×61 Å

InterPro domains:
  IPR036869 Chaperone J-domain superfamily [G3DSA:1.10.287.110] (11-75)
  IPR036869 Chaperone J-domain superfamily [SSF46565] (15-74)

Secondary structure (DSSP, 8-state):
-PPP-----PPPPSS---SS--HHHHHHHTTT---HHHHHHHHHHHHHHH-GGGT--HHHHHHHHHHHHHHH-S--------